Protein AF-A0A6L9K8J9-F1 (afdb_monomer)

Foldseek 3Di:
DDPPPPPDDDDDDDDPPDDPDLDLDADDDDADDPLLLLLLLLLQLVQQVCLVPPCPPPLDCVLVSLLVCLLVVLDDPPDDPDPSNVNSNVVNVVLVVCCVQPHVNPPVRHHDPVSSSNSNSNNSNVPDPDDHSVRSVVSNVVVVVVVVVVVVVVPPDPDPDPDPDDDDDDDD

pLDDT: mean 79.99, std 20.47, range [34.47, 98.56]

Structure (mmCIF, N/CA/C/O backbone):
data_AF-A0A6L9K8J9-F1
#
_entry.id   AF-A0A6L9K8J9-F1
#
loop_
_atom_site.group_PDB
_atom_site.id
_atom_site.type_symbol
_atom_site.label_atom_id
_atom_site.label_alt_id
_atom_site.label_comp_id
_atom_site.label_asym_id
_atom_site.label_entity_id
_atom_site.label_seq_id
_atom_site.pdbx_PDB_ins_code
_atom_site.Cartn_x
_atom_site.Cartn_y
_atom_site.Cartn_z
_atom_site.occupancy
_atom_site.B_iso_or_equiv
_atom_site.auth_seq_id
_atom_site.auth_comp_id
_atom_site.auth_asym_id
_atom_site.auth_atom_id
_atom_site.pdbx_PDB_model_num
ATOM 1 N N . MET A 1 1 ? -18.783 20.734 22.418 1.00 34.47 1 MET A N 1
ATOM 2 C CA . MET A 1 1 ? -17.775 21.040 21.376 1.00 34.47 1 MET A CA 1
ATOM 3 C C . MET A 1 1 ? -18.050 20.172 20.158 1.00 34.47 1 MET A C 1
ATOM 5 O O . MET A 1 1 ? -18.140 18.960 20.305 1.00 34.47 1 MET A O 1
ATOM 9 N N . LYS A 1 2 ? -18.296 20.777 18.991 1.00 38.75 2 LYS A N 1
ATOM 10 C CA . LYS A 1 2 ? -18.632 20.049 17.758 1.00 38.75 2 LYS A CA 1
ATOM 11 C C . LYS A 1 2 ? -17.390 19.284 17.283 1.00 38.75 2 LYS A C 1
ATOM 13 O O . LYS A 1 2 ? -16.397 19.908 16.927 1.00 38.75 2 LYS A O 1
ATOM 18 N N . LYS A 1 3 ? -17.438 17.948 17.324 1.00 46.25 3 LYS A N 1
ATOM 19 C CA . LYS A 1 3 ? -16.413 17.056 16.764 1.00 46.25 3 LYS A CA 1
ATOM 20 C C . LYS A 1 3 ? -16.427 17.238 15.246 1.00 46.25 3 LYS A C 1
ATOM 22 O O . LYS A 1 3 ? -17.281 16.670 14.573 1.00 46.25 3 LYS A O 1
ATOM 27 N N . GLN A 1 4 ? -15.555 18.085 14.712 1.00 44.50 4 GLN A N 1
ATOM 28 C CA . GLN A 1 4 ? -15.381 18.168 13.268 1.00 44.50 4 GLN A CA 1
ATOM 29 C C . GLN A 1 4 ? -14.584 16.939 12.830 1.00 44.50 4 GLN A C 1
ATOM 31 O O . GLN A 1 4 ? -13.376 16.861 13.033 1.00 44.50 4 GLN A O 1
ATOM 36 N N . SER A 1 5 ? -15.296 15.937 12.308 1.00 44.56 5 SER A N 1
ATOM 37 C CA . SER A 1 5 ? -14.700 14.842 11.548 1.00 44.56 5 SER A CA 1
ATOM 38 C C . SER A 1 5 ? -13.924 15.439 10.380 1.00 44.56 5 SER A C 1
ATOM 40 O O . SER A 1 5 ? -14.513 15.993 9.455 1.00 44.56 5 SER A O 1
ATOM 42 N N . ILE A 1 6 ? -12.601 15.320 10.424 1.00 48.75 6 ILE A N 1
ATOM 43 C CA . ILE A 1 6 ? -11.696 15.616 9.311 1.00 48.75 6 ILE A CA 1
ATOM 44 C C . ILE A 1 6 ? -11.796 14.444 8.316 1.00 48.75 6 ILE A C 1
ATOM 46 O O . ILE A 1 6 ? -10.886 13.635 8.192 1.00 48.75 6 ILE A O 1
ATOM 50 N N . LEU A 1 7 ? -12.962 14.280 7.689 1.00 54.25 7 LEU A N 1
ATOM 51 C CA . LEU A 1 7 ? -13.239 13.262 6.666 1.00 54.25 7 LEU A CA 1
ATOM 52 C C . LEU A 1 7 ? -14.092 13.870 5.547 1.00 54.25 7 LEU A C 1
ATOM 54 O O . LEU A 1 7 ? -15.151 13.356 5.205 1.00 54.25 7 LEU A O 1
ATOM 58 N N . SER A 1 8 ? -13.637 14.987 4.987 1.00 45.03 8 SER A N 1
ATOM 59 C CA . SER A 1 8 ? -14.237 15.546 3.777 1.00 45.03 8 SER A CA 1
ATOM 60 C C . SER A 1 8 ? -13.139 15.820 2.763 1.00 45.03 8 SER A C 1
ATOM 62 O O . SER A 1 8 ? -12.624 16.933 2.687 1.00 45.03 8 SER A O 1
ATOM 64 N N . LEU A 1 9 ? -12.777 14.793 1.992 1.00 52.59 9 LEU A N 1
ATOM 65 C CA . LEU A 1 9 ? -12.159 14.993 0.688 1.00 52.59 9 LEU A CA 1
ATOM 66 C C . LEU A 1 9 ? -13.288 14.916 -0.346 1.00 52.59 9 LEU A C 1
ATOM 68 O O . LEU A 1 9 ? -14.015 13.929 -0.423 1.00 52.59 9 LEU A O 1
ATOM 72 N N . VAL A 1 10 ? -13.495 16.029 -1.041 1.00 48.28 10 VAL A N 1
ATOM 73 C CA . VAL A 1 10 ? -14.584 16.257 -1.993 1.00 48.28 10 VAL A CA 1
ATOM 74 C C . VAL A 1 10 ? 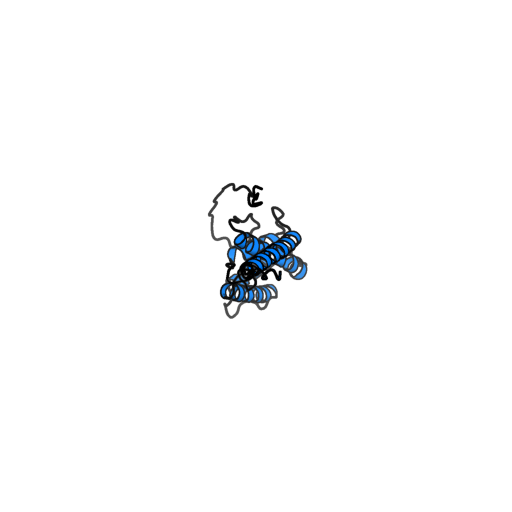-14.525 15.241 -3.135 1.00 48.28 10 VAL A C 1
ATOM 76 O O . VAL A 1 10 ? -13.491 15.067 -3.774 1.00 48.28 10 VAL A O 1
ATOM 79 N N . ALA A 1 11 ? -15.667 14.606 -3.396 1.00 61.16 11 ALA A N 1
ATOM 80 C CA . ALA A 1 11 ? -15.917 13.776 -4.562 1.00 61.16 11 ALA A CA 1
ATOM 81 C C . ALA A 1 11 ? -16.103 14.637 -5.820 1.00 61.16 11 ALA A C 1
ATOM 83 O O . ALA A 1 11 ? -16.813 15.641 -5.772 1.00 61.16 11 ALA A O 1
ATOM 84 N N . LEU A 1 12 ? -15.574 14.187 -6.962 1.00 39.25 12 LEU A N 1
ATOM 85 C CA . LEU A 1 12 ? -16.147 14.504 -8.271 1.00 39.25 12 LEU A CA 1
ATOM 86 C C . LEU A 1 12 ? -15.901 13.366 -9.266 1.00 39.25 12 LEU A C 1
ATOM 88 O O . LEU A 1 12 ? -14.814 12.813 -9.395 1.00 39.25 12 LEU A O 1
ATOM 92 N N . VAL A 1 13 ? -17.007 12.997 -9.900 1.00 49.38 13 VAL A N 1
ATOM 93 C CA . VAL A 1 13 ? -17.262 11.814 -10.716 1.00 49.38 13 VAL A CA 1
ATOM 94 C C . VAL A 1 13 ? -16.679 11.961 -12.122 1.00 49.38 13 VAL A C 1
ATOM 96 O O . VAL A 1 13 ? -16.920 12.970 -12.775 1.00 49.38 13 VAL A O 1
ATOM 99 N N . ALA A 1 14 ? -16.064 10.893 -12.637 1.00 35.81 14 ALA A N 1
ATOM 100 C CA . ALA A 1 14 ? -16.196 10.480 -14.036 1.00 35.81 14 ALA A CA 1
ATOM 101 C C . ALA A 1 14 ? -15.933 8.970 -14.150 1.00 35.81 14 ALA A C 1
ATOM 103 O O . ALA A 1 14 ? -14.800 8.499 -14.076 1.00 35.81 14 ALA A O 1
ATOM 104 N N . ILE A 1 15 ? -17.010 8.198 -14.301 1.00 51.59 15 ILE A N 1
ATOM 105 C CA . ILE A 1 15 ? -16.955 6.773 -14.623 1.00 51.59 15 ILE A CA 1
ATOM 106 C C . ILE A 1 15 ? -16.584 6.659 -16.104 1.00 51.59 15 ILE A C 1
ATOM 108 O O . ILE A 1 15 ? -17.428 6.862 -16.972 1.00 51.59 15 ILE A O 1
ATOM 112 N N . LEU A 1 16 ? -15.337 6.293 -16.391 1.00 40.53 16 LEU A N 1
ATOM 113 C CA . LEU A 1 16 ? -14.966 5.661 -17.656 1.00 40.53 16 LEU A CA 1
ATOM 114 C C . LEU A 1 16 ? -14.629 4.200 -17.363 1.00 40.53 16 LEU A C 1
ATOM 116 O O . LEU A 1 16 ? -13.485 3.813 -17.146 1.00 40.53 16 LEU A O 1
ATOM 120 N N . MET A 1 17 ? -15.680 3.383 -17.323 1.00 49.31 17 MET A N 1
ATOM 121 C CA . MET A 1 17 ? -15.571 1.932 -17.436 1.00 49.31 17 MET A CA 1
ATOM 122 C C . MET A 1 17 ? -15.177 1.617 -18.879 1.00 49.31 17 MET A C 1
ATOM 124 O O . MET A 1 17 ? -16.048 1.440 -19.724 1.00 49.31 17 MET A O 1
ATOM 128 N N . LEU A 1 18 ? -13.877 1.581 -19.178 1.00 37.47 18 LEU A N 1
ATOM 129 C CA . LEU A 1 18 ? -13.383 1.130 -20.476 1.00 37.47 18 LEU A CA 1
ATOM 130 C C . LEU A 1 18 ? -12.199 0.169 -20.323 1.00 37.47 18 LEU A C 1
ATOM 132 O O . LEU A 1 18 ? -11.045 0.562 -20.223 1.00 37.47 18 LEU A O 1
ATOM 136 N N . THR A 1 19 ? -12.549 -1.110 -20.467 1.00 39.06 19 THR A N 1
ATOM 137 C CA . THR A 1 19 ? -11.803 -2.148 -21.199 1.00 39.06 19 THR A CA 1
ATOM 138 C C . THR A 1 19 ? -10.563 -2.771 -20.551 1.00 39.06 19 THR A C 1
ATOM 140 O O . THR A 1 19 ? -9.744 -2.131 -19.905 1.00 39.06 19 THR A O 1
ATOM 143 N N . SER A 1 20 ? -10.457 -4.086 -20.752 1.00 38.03 20 SER A N 1
ATOM 144 C CA . SER A 1 20 ? -9.481 -5.036 -20.219 1.00 38.03 20 SER A CA 1
ATOM 145 C C . SER A 1 20 ? -8.050 -4.845 -20.742 1.00 38.03 20 SER A C 1
ATOM 147 O O . SER A 1 20 ? -7.444 -5.772 -21.282 1.00 38.03 20 SER A O 1
ATOM 149 N N . CYS A 1 21 ? -7.481 -3.661 -20.574 1.00 46.28 21 CYS A N 1
ATOM 150 C CA . CYS A 1 21 ? -6.041 -3.484 -20.655 1.00 46.28 21 CYS A CA 1
ATOM 151 C C . CYS A 1 21 ? -5.517 -3.539 -19.220 1.00 46.28 21 CYS A C 1
ATOM 153 O O . CYS A 1 21 ? -5.862 -2.675 -18.423 1.00 46.28 21 CYS A O 1
ATOM 155 N N . ASN A 1 22 ? -4.718 -4.555 -18.873 1.00 59.09 22 ASN A N 1
ATOM 156 C CA . ASN A 1 22 ? -4.066 -4.713 -17.560 1.00 59.09 22 ASN A CA 1
ATOM 157 C C . ASN A 1 22 ? -3.002 -3.621 -17.304 1.00 59.09 22 ASN A C 1
ATOM 159 O O . ASN A 1 22 ? -1.857 -3.922 -16.969 1.00 59.09 22 ASN A O 1
ATOM 163 N N . LYS A 1 23 ? -3.345 -2.350 -17.514 1.00 70.44 23 LYS A N 1
ATOM 164 C CA . LYS A 1 23 ? -2.495 -1.219 -17.186 1.00 70.44 23 LYS A CA 1
ATOM 165 C C . LYS A 1 23 ? -2.739 -0.867 -15.727 1.00 70.44 23 LYS A C 1
ATOM 167 O O . LYS A 1 23 ? -3.817 -0.420 -15.338 1.00 70.44 23 LYS A O 1
ATOM 172 N N . TYR A 1 24 ? -1.738 -1.149 -14.907 1.00 85.69 24 TYR A N 1
ATOM 173 C CA . TYR A 1 24 ? -1.722 -0.779 -13.501 1.00 85.69 24 TYR A CA 1
ATOM 174 C C . TYR A 1 24 ? -1.363 0.704 -13.397 1.00 85.69 24 TYR A C 1
ATOM 176 O O . TYR A 1 24 ? -0.209 1.064 -13.174 1.00 85.69 24 TYR A O 1
ATOM 184 N N . GLU A 1 25 ? -2.363 1.552 -13.629 1.00 85.62 25 GLU A N 1
ATOM 185 C CA . GLU A 1 25 ? -2.209 3.005 -13.693 1.00 85.62 25 GLU A CA 1
ATOM 186 C C . GLU A 1 25 ? -2.397 3.671 -12.328 1.00 85.62 25 GLU A C 1
ATOM 188 O O . GLU A 1 25 ? -3.214 3.251 -11.496 1.00 85.62 25 GLU A O 1
ATOM 193 N N . ALA A 1 26 ? -1.645 4.753 -12.127 1.00 88.88 26 ALA A N 1
ATOM 194 C CA . ALA A 1 26 ? -1.837 5.651 -11.004 1.00 88.88 26 ALA A CA 1
ATOM 195 C C . ALA A 1 26 ? -3.174 6.392 -11.124 1.00 88.88 26 ALA A C 1
ATOM 197 O O . ALA A 1 26 ? -3.461 6.985 -12.163 1.00 88.88 26 ALA A O 1
ATOM 198 N N . LYS A 1 27 ? -3.980 6.387 -10.061 1.00 90.12 27 LYS A N 1
ATOM 199 C CA . LYS A 1 27 ? -5.255 7.119 -10.015 1.00 90.12 27 LYS A CA 1
ATOM 200 C C . LYS A 1 27 ? -5.733 7.364 -8.593 1.00 90.12 27 LYS A C 1
ATOM 202 O O . LYS A 1 27 ? -5.377 6.630 -7.675 1.00 90.12 27 LYS A O 1
ATOM 207 N N . THR A 1 28 ? -6.609 8.345 -8.418 1.00 87.56 28 THR A N 1
ATOM 208 C CA . THR A 1 28 ? -7.297 8.566 -7.143 1.00 87.56 28 THR A CA 1
ATOM 209 C C . THR A 1 28 ? -8.139 7.348 -6.740 1.00 87.56 28 THR A C 1
ATOM 211 O O . THR A 1 28 ? -8.655 6.606 -7.580 1.00 87.56 28 THR A O 1
ATOM 214 N N . ALA A 1 29 ? -8.256 7.127 -5.430 1.00 88.19 29 ALA A N 1
ATOM 215 C CA . ALA A 1 29 ? -9.108 6.097 -4.845 1.00 88.19 29 ALA A CA 1
ATOM 216 C C . ALA A 1 29 ? -10.302 6.751 -4.134 1.00 88.19 29 ALA A C 1
ATOM 218 O O . ALA A 1 29 ? -10.138 7.763 -3.454 1.00 88.19 29 ALA A O 1
ATOM 219 N N . ASP A 1 30 ? -11.490 6.165 -4.283 1.00 87.56 30 ASP A N 1
ATOM 220 C CA . ASP A 1 30 ? -12.686 6.554 -3.527 1.00 87.56 30 ASP A CA 1
ATOM 221 C C . ASP A 1 30 ? -12.638 5.880 -2.145 1.00 87.56 30 ASP A C 1
ATOM 223 O O . ASP A 1 30 ? -12.771 4.659 -2.046 1.00 87.56 30 ASP A O 1
ATOM 227 N N . LEU A 1 31 ? -12.378 6.665 -1.095 1.00 94.19 31 LEU A N 1
ATOM 228 C CA . LEU A 1 31 ? -12.186 6.194 0.281 1.00 94.19 31 LEU A CA 1
ATOM 229 C C . LEU A 1 31 ? -13.343 6.692 1.152 1.00 94.19 31 LEU A C 1
ATOM 231 O O . LEU A 1 31 ? -13.466 7.891 1.399 1.00 94.19 31 LEU A O 1
ATOM 235 N N . LYS A 1 32 ? -14.193 5.780 1.633 1.00 94.62 32 LYS A N 1
ATOM 236 C CA . LYS A 1 32 ? -15.443 6.123 2.338 1.00 94.62 32 LYS A CA 1
ATOM 237 C C . LYS A 1 32 ? -15.325 5.968 3.842 1.00 94.62 32 LYS A C 1
ATOM 239 O O . LYS A 1 32 ? -16.029 6.638 4.595 1.00 94.62 32 LYS A O 1
ATOM 244 N N . THR A 1 33 ? -14.455 5.068 4.286 1.00 95.94 33 THR A N 1
ATOM 245 C CA . THR A 1 33 ? -14.277 4.741 5.700 1.00 95.94 33 THR A C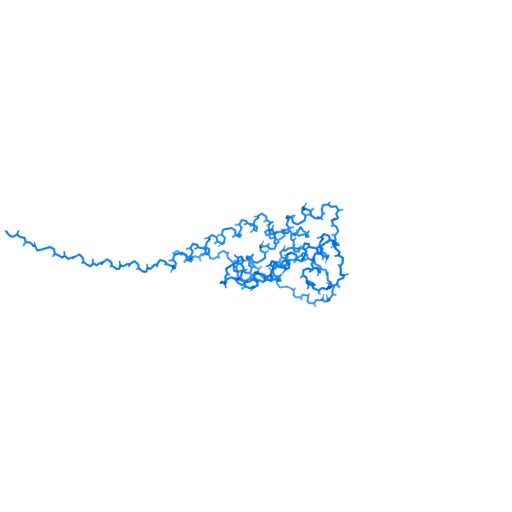A 1
ATOM 246 C C . THR A 1 33 ? -12.825 4.895 6.141 1.00 95.94 33 THR A C 1
ATOM 248 O O . THR A 1 33 ? -11.899 4.903 5.333 1.00 95.94 33 THR A O 1
ATOM 251 N N . GLN A 1 34 ? -12.597 4.965 7.456 1.00 96.00 34 GLN A N 1
ATOM 252 C CA . GLN A 1 34 ? -11.238 4.893 8.002 1.00 96.00 34 GLN A CA 1
ATOM 253 C C . GLN A 1 34 ? -10.547 3.567 7.640 1.00 96.00 34 GLN A C 1
ATOM 255 O O . GLN A 1 34 ? -9.341 3.551 7.412 1.00 96.00 34 GLN A O 1
ATOM 260 N N . THR A 1 35 ? -11.302 2.466 7.558 1.00 97.75 35 THR A N 1
ATOM 261 C CA . THR A 1 35 ? -10.763 1.164 7.140 1.00 97.75 35 THR A CA 1
ATOM 262 C C . THR A 1 35 ? -10.318 1.200 5.676 1.00 97.75 35 THR A C 1
ATOM 264 O O . THR A 1 35 ? -9.249 0.681 5.359 1.00 97.75 35 THR A O 1
ATOM 267 N N . ASP A 1 36 ? -11.058 1.883 4.798 1.00 98.06 36 ASP A N 1
ATOM 268 C CA . ASP A 1 36 ? -10.670 2.077 3.393 1.00 98.06 36 ASP A CA 1
ATOM 269 C C . ASP A 1 36 ? -9.345 2.844 3.310 1.00 98.06 36 ASP A C 1
ATOM 271 O O . ASP A 1 36 ? -8.401 2.415 2.643 1.00 98.06 36 ASP A O 1
ATOM 275 N N . SER A 1 37 ? -9.247 3.949 4.057 1.00 97.88 37 SER A N 1
ATOM 276 C CA . SER A 1 37 ? -8.036 4.766 4.132 1.00 97.88 37 SER A CA 1
ATOM 277 C C . SER A 1 37 ? -6.838 3.991 4.674 1.00 97.88 37 SER A C 1
ATOM 279 O O . SER A 1 37 ? -5.740 4.139 4.144 1.00 97.88 37 SER A O 1
ATOM 281 N N . LEU A 1 38 ? -7.025 3.138 5.687 1.00 98.50 38 LEU A N 1
ATOM 282 C CA . LEU A 1 38 ? -5.963 2.279 6.218 1.00 98.50 38 LEU A CA 1
ATOM 283 C C . LEU A 1 38 ? -5.487 1.242 5.189 1.00 98.50 38 LEU A C 1
ATOM 285 O O . LEU A 1 38 ? -4.281 1.049 5.045 1.00 98.50 38 LEU A O 1
ATOM 289 N N . ASN A 1 39 ? -6.400 0.606 4.449 1.00 98.56 39 ASN A N 1
ATOM 290 C CA . ASN A 1 39 ? -6.042 -0.334 3.381 1.00 98.56 39 ASN A CA 1
ATOM 291 C C . ASN A 1 39 ? -5.245 0.361 2.265 1.00 98.56 39 ASN A C 1
ATOM 293 O O . ASN A 1 39 ? -4.187 -0.117 1.856 1.00 98.56 39 ASN A O 1
ATOM 297 N N . TYR A 1 40 ? -5.719 1.515 1.796 1.00 98.06 40 TYR A N 1
ATOM 298 C CA . TYR A 1 40 ? -5.031 2.280 0.759 1.00 98.06 40 TYR A CA 1
ATOM 299 C C . TYR A 1 40 ? -3.662 2.804 1.230 1.00 98.06 40 TYR A C 1
ATOM 301 O O . TYR A 1 40 ? -2.663 2.653 0.522 1.00 98.06 40 TYR A O 1
ATOM 309 N N . ALA A 1 41 ? -3.584 3.342 2.452 1.00 98.06 41 ALA A N 1
ATOM 310 C CA . ALA A 1 41 ? -2.333 3.794 3.059 1.00 98.06 41 ALA A CA 1
ATOM 311 C C . ALA A 1 41 ? -1.322 2.648 3.209 1.00 98.06 41 ALA A C 1
ATOM 313 O O . ALA A 1 41 ? -0.137 2.847 2.952 1.00 98.06 41 ALA A O 1
ATOM 314 N N . LEU A 1 42 ? -1.775 1.438 3.560 1.00 98.00 42 LEU A N 1
ATOM 315 C CA . LEU A 1 42 ? -0.908 0.261 3.641 1.00 98.00 42 LEU A CA 1
ATOM 316 C C . LEU A 1 42 ? -0.248 -0.045 2.289 1.00 98.00 42 LEU A C 1
ATOM 318 O O . LEU A 1 42 ? 0.927 -0.408 2.241 1.00 98.00 42 LEU A O 1
ATOM 322 N N . GLY A 1 43 ? -0.983 0.116 1.187 1.00 97.19 43 GLY A N 1
ATOM 323 C CA . GLY A 1 43 ? -0.430 -0.012 -0.160 1.00 97.19 43 GLY A CA 1
ATOM 324 C C . GLY A 1 43 ? 0.652 1.029 -0.446 1.00 97.19 43 GLY A C 1
ATOM 325 O O . GLY A 1 43 ? 1.751 0.673 -0.870 1.00 97.19 43 GLY A O 1
ATOM 326 N N . LEU A 1 44 ? 0.357 2.303 -0.164 1.00 97.12 44 LEU A N 1
ATOM 327 C CA . LEU A 1 44 ? 1.289 3.415 -0.378 1.00 97.12 44 LEU A CA 1
ATOM 328 C C . LEU A 1 44 ? 2.587 3.256 0.424 1.00 97.12 44 LEU A C 1
ATOM 330 O O . LEU A 1 44 ? 3.674 3.361 -0.142 1.00 97.12 44 LEU A O 1
ATOM 334 N N . ALA A 1 45 ? 2.471 2.975 1.726 1.00 96.38 45 ALA A N 1
ATOM 335 C CA . ALA A 1 45 ? 3.606 2.854 2.638 1.00 96.38 45 ALA A CA 1
ATOM 336 C C . ALA A 1 45 ? 4.575 1.737 2.214 1.00 96.38 45 ALA A C 1
ATOM 338 O O . ALA A 1 45 ? 5.790 1.917 2.253 1.00 96.38 45 ALA A O 1
ATOM 339 N N . ASN A 1 46 ? 4.047 0.599 1.749 1.00 94.94 46 ASN A N 1
ATOM 340 C CA . ASN A 1 46 ? 4.874 -0.513 1.277 1.00 94.94 46 ASN A CA 1
ATOM 341 C C . ASN A 1 46 ? 5.462 -0.273 -0.123 1.00 94.94 46 ASN A C 1
ATOM 343 O O . ASN A 1 46 ? 6.547 -0.768 -0.433 1.00 94.94 46 ASN A O 1
ATOM 347 N N . GLY A 1 47 ? 4.754 0.462 -0.984 1.00 94.69 47 GLY A N 1
ATOM 348 C CA . GLY A 1 47 ? 5.146 0.625 -2.381 1.00 94.69 47 GLY A CA 1
ATOM 349 C C . GLY A 1 47 ? 6.431 1.420 -2.589 1.00 94.69 47 GLY A C 1
ATOM 350 O O . GLY A 1 47 ? 7.189 1.092 -3.498 1.00 94.69 47 GLY A O 1
ATOM 351 N N . ASP A 1 48 ? 6.723 2.403 -1.737 1.00 89.31 48 ASP A N 1
ATOM 352 C CA . ASP A 1 48 ? 7.966 3.179 -1.846 1.00 89.31 48 ASP A CA 1
ATOM 353 C C . ASP A 1 48 ? 9.207 2.317 -1.573 1.00 89.31 48 ASP A C 1
ATOM 355 O O . ASP A 1 48 ? 10.146 2.309 -2.367 1.00 89.31 48 ASP A O 1
ATOM 359 N N . GLY A 1 49 ? 9.172 1.483 -0.527 1.00 90.31 49 GLY A N 1
ATOM 360 C CA . GLY A 1 49 ? 10.243 0.522 -0.248 1.00 90.31 49 GLY A CA 1
ATOM 361 C C . GLY A 1 49 ? 10.446 -0.478 -1.391 1.00 90.31 49 GLY A C 1
ATOM 362 O O . GLY A 1 49 ? 11.581 -0.760 -1.777 1.00 90.31 49 GLY A O 1
ATOM 363 N N . ILE A 1 50 ? 9.351 -0.961 -1.991 1.00 94.38 50 ILE A N 1
ATOM 364 C CA . ILE A 1 50 ? 9.414 -1.870 -3.144 1.00 94.38 50 ILE A CA 1
ATOM 365 C C . ILE A 1 50 ? 10.041 -1.175 -4.354 1.00 94.38 50 ILE A C 1
ATOM 367 O O . ILE A 1 50 ? 10.947 -1.730 -4.974 1.00 94.38 50 ILE A O 1
ATOM 371 N N . LYS A 1 51 ? 9.598 0.043 -4.678 1.00 92.06 51 LYS A N 1
ATOM 372 C CA . LYS A 1 51 ? 10.143 0.828 -5.791 1.00 92.06 51 LYS A CA 1
ATOM 373 C C . LYS A 1 51 ? 11.638 1.064 -5.611 1.00 92.06 51 LYS A C 1
ATOM 375 O O . LYS A 1 51 ? 12.429 0.776 -6.508 1.00 92.06 51 LYS A O 1
ATOM 380 N N . ASN A 1 52 ? 12.014 1.538 -4.427 1.00 91.19 52 ASN A N 1
ATOM 381 C CA . ASN A 1 52 ? 13.384 1.903 -4.111 1.00 91.19 52 ASN A CA 1
ATOM 382 C C . ASN A 1 52 ? 14.316 0.695 -4.058 1.00 91.19 52 ASN A C 1
ATOM 384 O O . ASN A 1 52 ? 15.503 0.884 -4.272 1.00 91.19 52 ASN A O 1
ATOM 388 N N . TYR A 1 53 ? 13.831 -0.524 -3.807 1.00 92.25 53 TYR A N 1
ATOM 389 C CA . TYR A 1 53 ? 14.678 -1.720 -3.788 1.00 92.25 53 TYR A CA 1
ATOM 390 C C . TYR A 1 53 ? 14.692 -2.464 -5.131 1.00 92.25 53 TYR A C 1
ATOM 392 O O . TYR A 1 53 ? 15.758 -2.721 -5.687 1.00 92.25 53 TYR A O 1
ATOM 400 N N . TYR A 1 54 ? 13.518 -2.773 -5.687 1.00 91.31 54 TYR A N 1
ATOM 401 C CA . TYR A 1 54 ? 13.386 -3.707 -6.809 1.00 91.31 54 TYR A CA 1
ATOM 402 C C . TYR A 1 54 ? 13.376 -3.038 -8.191 1.00 91.31 54 TYR A C 1
ATOM 404 O O . TYR A 1 54 ? 13.613 -3.702 -9.197 1.00 91.31 54 TYR A O 1
ATOM 412 N N . MET A 1 55 ? 13.113 -1.729 -8.271 1.00 91.25 55 MET A N 1
ATOM 413 C CA . MET A 1 55 ? 12.918 -1.020 -9.550 1.00 91.25 55 MET A CA 1
ATOM 414 C C . MET A 1 55 ? 14.028 -0.015 -9.873 1.00 91.25 55 MET A C 1
ATOM 416 O O . MET A 1 55 ? 13.918 0.738 -10.836 1.00 91.25 55 MET A O 1
ATOM 420 N N . GLN A 1 56 ? 15.135 -0.015 -9.122 1.00 89.81 56 GLN A N 1
ATOM 421 C CA . GLN A 1 56 ? 16.242 0.930 -9.343 1.00 89.81 56 GLN A CA 1
ATOM 422 C C . GLN A 1 56 ? 16.829 0.859 -10.764 1.00 89.81 56 GLN A C 1
ATOM 424 O O . GLN A 1 56 ? 17.310 1.859 -11.290 1.00 89.81 56 GLN A O 1
ATOM 429 N N . LYS A 1 57 ? 16.826 -0.338 -11.366 1.00 88.56 57 LYS A N 1
ATOM 430 C CA . LYS A 1 57 ? 17.463 -0.625 -12.663 1.00 88.56 57 LYS A CA 1
ATOM 431 C C . LYS A 1 57 ? 16.495 -0.597 -13.847 1.00 88.56 57 LYS A C 1
ATOM 433 O O . LYS A 1 57 ? 16.950 -0.559 -14.985 1.00 88.56 57 LYS A O 1
ATOM 438 N N . ASP A 1 58 ? 15.191 -0.644 -13.586 1.00 86.81 58 ASP A N 1
ATOM 439 C CA . ASP A 1 58 ? 14.142 -0.631 -14.605 1.00 86.81 58 ASP A CA 1
ATOM 440 C C . ASP A 1 58 ? 12.958 0.192 -14.090 1.00 86.81 58 ASP A C 1
ATOM 442 O O . ASP A 1 58 ? 12.161 -0.270 -13.275 1.00 86.81 58 ASP A O 1
ATOM 446 N N . SER A 1 59 ? 12.866 1.430 -14.575 1.00 85.06 59 SER A N 1
ATOM 447 C CA . SER A 1 59 ? 11.787 2.367 -14.259 1.00 85.06 59 SER A CA 1
ATOM 448 C C . SER A 1 59 ? 10.585 2.252 -15.204 1.00 85.06 59 SER A C 1
ATOM 450 O O . SER A 1 59 ? 9.681 3.085 -15.139 1.00 85.06 59 SER A O 1
ATOM 452 N N . SER A 1 60 ? 10.566 1.257 -16.099 1.00 88.56 60 SER A N 1
ATOM 453 C CA . SER A 1 60 ? 9.414 0.990 -16.960 1.00 88.56 60 SER A CA 1
ATOM 454 C C . SER A 1 60 ? 8.257 0.356 -16.181 1.00 88.56 60 SER A C 1
ATOM 456 O O . SER A 1 60 ? 8.387 -0.049 -15.029 1.00 88.56 60 SER A O 1
ATOM 458 N N . GLU A 1 61 ? 7.100 0.205 -16.825 1.00 86.44 61 GLU A N 1
ATOM 459 C CA . GLU A 1 61 ? 5.937 -0.458 -16.220 1.00 86.44 61 GLU A CA 1
ATOM 460 C C . GLU A 1 61 ? 6.111 -1.983 -16.072 1.00 86.44 61 GLU A C 1
ATOM 462 O O . GLU A 1 61 ? 5.312 -2.633 -15.393 1.00 86.44 61 GLU A O 1
ATOM 467 N N . LYS A 1 62 ? 7.140 -2.587 -16.690 1.00 88.56 62 LYS A N 1
ATOM 468 C CA . LYS A 1 62 ? 7.312 -4.051 -16.717 1.00 88.56 62 LYS A CA 1
ATOM 469 C C . LYS A 1 62 ? 7.394 -4.674 -15.319 1.00 88.56 62 LYS A C 1
ATOM 471 O O . LYS A 1 62 ? 6.654 -5.634 -15.086 1.00 88.56 62 LYS A O 1
ATOM 476 N N . PRO A 1 63 ? 8.205 -4.162 -14.371 1.00 88.50 63 PRO A N 1
ATOM 477 C CA . PRO A 1 63 ? 8.292 -4.769 -13.047 1.00 88.50 63 PRO A CA 1
ATOM 478 C C . PRO A 1 63 ? 6.992 -4.578 -12.248 1.00 88.50 63 PRO A C 1
ATOM 480 O O . PRO A 1 63 ? 6.622 -5.453 -11.466 1.00 88.50 63 PRO A O 1
ATOM 483 N N . ILE A 1 64 ? 6.241 -3.491 -12.491 1.00 91.06 64 ILE A N 1
ATOM 484 C CA . ILE A 1 64 ? 4.930 -3.245 -11.861 1.00 91.06 64 ILE A CA 1
ATOM 485 C C . ILE A 1 64 ? 3.928 -4.297 -12.346 1.00 91.06 64 ILE A C 1
ATOM 487 O O . ILE A 1 64 ? 3.273 -4.959 -11.540 1.00 91.06 64 ILE A O 1
ATOM 491 N N . ILE A 1 65 ? 3.851 -4.499 -13.663 1.00 88.38 65 ILE A N 1
ATOM 492 C CA . ILE A 1 65 ? 2.979 -5.497 -14.288 1.00 88.38 65 ILE A CA 1
ATOM 493 C C . ILE A 1 65 ? 3.338 -6.909 -13.809 1.00 88.38 65 ILE A C 1
ATOM 495 O O . ILE A 1 65 ? 2.436 -7.701 -13.528 1.00 88.38 65 ILE A O 1
ATOM 499 N N . ALA A 1 66 ? 4.627 -7.239 -13.699 1.00 87.38 66 ALA A N 1
ATOM 500 C CA . ALA A 1 66 ? 5.080 -8.536 -13.196 1.00 87.38 66 ALA A CA 1
ATOM 501 C C . ALA A 1 66 ? 4.620 -8.771 -11.748 1.00 87.38 66 ALA A C 1
ATOM 503 O O . ALA A 1 66 ? 3.995 -9.795 -11.461 1.00 87.38 66 ALA A O 1
ATOM 504 N N . LEU A 1 67 ? 4.834 -7.787 -10.866 1.00 89.88 67 LEU A N 1
ATOM 505 C CA . LEU A 1 67 ? 4.428 -7.850 -9.462 1.00 89.88 67 LEU A CA 1
ATOM 506 C C . LEU A 1 67 ? 2.919 -8.037 -9.300 1.00 89.88 67 LEU A C 1
ATOM 508 O O . LEU A 1 67 ? 2.468 -8.927 -8.579 1.00 89.88 67 LEU A O 1
ATOM 512 N N . MET A 1 68 ? 2.129 -7.200 -9.976 1.00 89.88 68 MET A N 1
ATOM 513 C CA . MET A 1 68 ? 0.675 -7.230 -9.845 1.00 89.88 68 MET A CA 1
ATOM 514 C C . MET A 1 68 ? 0.075 -8.508 -10.439 1.00 89.88 68 MET A C 1
ATOM 516 O O . MET A 1 68 ? -0.807 -9.120 -9.837 1.00 89.88 68 MET A O 1
ATOM 520 N N . ASN A 1 69 ? 0.614 -8.990 -11.562 1.00 84.69 69 ASN A N 1
ATOM 521 C CA . ASN A 1 69 ? 0.220 -10.287 -12.101 1.00 84.69 69 ASN A CA 1
ATOM 522 C C . ASN A 1 69 ? 0.549 -11.430 -11.137 1.00 84.69 69 ASN A C 1
ATOM 524 O O . ASN A 1 69 ? -0.245 -12.359 -11.022 1.00 84.69 69 ASN A O 1
ATOM 528 N N . ALA A 1 70 ? 1.705 -11.406 -10.470 1.00 84.50 70 ALA A N 1
ATOM 529 C CA . ALA A 1 70 ? 2.077 -12.431 -9.498 1.00 84.50 70 ALA A CA 1
ATOM 530 C C . ALA A 1 70 ? 1.150 -12.413 -8.270 1.00 84.50 70 ALA A C 1
ATOM 532 O O . ALA A 1 70 ? 0.691 -13.472 -7.832 1.00 84.50 70 ALA A O 1
ATOM 533 N N . LEU A 1 71 ? 0.789 -11.214 -7.799 1.00 84.62 71 LEU A N 1
ATOM 534 C CA . LEU A 1 71 ? -0.213 -11.002 -6.751 1.00 84.62 71 LEU A CA 1
ATOM 535 C C . LEU A 1 71 ? -1.578 -11.601 -7.102 1.00 84.62 71 LEU A C 1
ATOM 537 O O . LEU A 1 71 ? -2.206 -12.238 -6.258 1.00 84.62 71 LEU A O 1
ATOM 541 N N . ASP A 1 72 ? -2.034 -11.400 -8.339 1.00 78.44 72 ASP A N 1
ATOM 542 C CA . ASP A 1 72 ? -3.314 -11.925 -8.825 1.00 78.44 72 ASP A CA 1
ATOM 543 C C . ASP A 1 72 ? -3.262 -13.430 -9.099 1.00 78.44 72 ASP A C 1
ATOM 545 O O . ASP A 1 72 ? -4.260 -14.135 -8.943 1.00 78.44 72 ASP A O 1
ATOM 549 N N . LYS A 1 73 ? -2.102 -13.937 -9.529 1.00 69.81 73 LYS A N 1
ATOM 550 C CA . LYS A 1 73 ? -1.991 -15.309 -10.023 1.00 69.81 73 LYS A CA 1
ATOM 551 C C . LYS A 1 73 ? -1.796 -16.331 -8.927 1.00 69.81 73 LYS A C 1
ATOM 553 O O . LYS A 1 73 ? -2.297 -17.422 -9.147 1.00 69.81 73 LYS A O 1
ATOM 558 N N . ALA A 1 74 ? -1.094 -16.013 -7.835 1.00 55.72 74 ALA A N 1
ATOM 559 C CA . ALA A 1 74 ? -0.769 -16.809 -6.635 1.00 55.72 74 ALA A CA 1
ATOM 560 C C . ALA A 1 74 ? -0.480 -18.339 -6.739 1.00 55.72 74 ALA A C 1
ATOM 562 O O . ALA A 1 74 ? 0.011 -18.890 -5.760 1.00 55.72 74 ALA A O 1
ATOM 563 N N . TYR A 1 75 ? -0.751 -19.035 -7.851 1.00 49.25 75 TYR A N 1
ATOM 564 C CA . TYR A 1 75 ? -0.8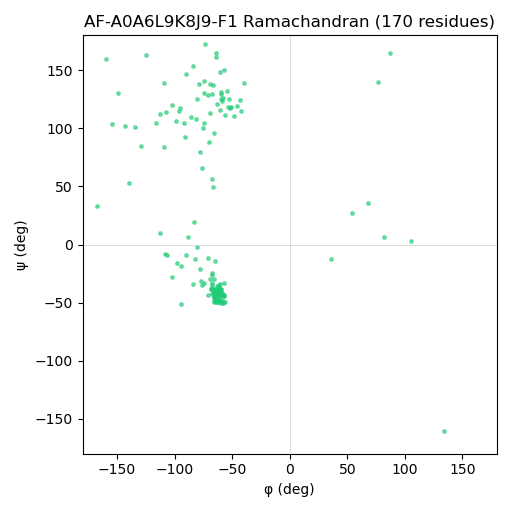41 -20.493 -7.999 1.00 49.25 75 TYR A CA 1
ATOM 565 C C . TYR A 1 75 ? -0.870 -20.975 -9.470 1.00 49.25 75 TYR A C 1
ATOM 567 O O . TYR A 1 75 ? -1.502 -21.986 -9.770 1.00 49.25 75 TYR A O 1
ATOM 575 N N . LYS A 1 76 ? -0.200 -20.312 -10.425 1.00 48.97 76 LYS A N 1
ATOM 576 C CA . LYS A 1 76 ? 0.110 -20.989 -11.703 1.00 48.97 76 LYS A CA 1
ATOM 577 C C . LYS A 1 76 ? 1.481 -21.650 -11.587 1.00 48.97 76 LYS A C 1
ATOM 579 O O . LYS A 1 76 ? 2.506 -20.974 -11.594 1.00 48.97 76 LYS A O 1
ATOM 584 N N . SER A 1 77 ? 1.493 -22.972 -11.430 1.00 48.19 77 SER A N 1
ATOM 585 C CA . SER A 1 77 ? 2.707 -23.787 -11.466 1.00 48.19 77 SER A CA 1
ATOM 586 C C . SER A 1 77 ? 3.405 -23.616 -12.821 1.00 48.19 77 SER A C 1
ATOM 588 O O . SER A 1 77 ? 2.797 -23.829 -13.866 1.00 48.19 77 SER A O 1
ATOM 590 N N . GLY A 1 78 ? 4.675 -23.197 -12.802 1.00 55.06 78 GLY A N 1
ATOM 591 C CA . GLY A 1 78 ? 5.521 -23.086 -13.999 1.00 55.06 78 GLY A CA 1
ATOM 592 C C . GLY A 1 78 ? 5.797 -21.672 -14.531 1.00 55.06 78 GLY A C 1
ATOM 593 O O . GLY A 1 78 ? 6.462 -21.564 -15.554 1.00 55.06 78 GLY A O 1
ATOM 594 N N . ALA A 1 79 ? 5.329 -20.604 -13.874 1.00 53.78 79 ALA A N 1
ATOM 595 C CA . ALA A 1 79 ? 5.695 -19.226 -14.232 1.00 53.78 79 ALA A CA 1
ATOM 596 C C . ALA A 1 79 ? 7.036 -18.791 -13.599 1.00 53.78 79 ALA A C 1
ATOM 598 O O . ALA A 1 79 ? 7.440 -19.340 -12.572 1.00 53.78 79 ALA A O 1
ATOM 599 N N . ASP A 1 80 ? 7.712 -17.837 -14.249 1.00 58.22 80 ASP A N 1
ATOM 600 C CA . ASP A 1 80 ? 9.080 -17.368 -13.986 1.00 58.22 80 ASP A CA 1
ATOM 601 C C . ASP A 1 80 ? 9.468 -17.237 -12.505 1.00 58.22 80 ASP A C 1
ATOM 603 O O . ASP A 1 80 ? 8.722 -16.727 -11.676 1.00 58.22 80 ASP A O 1
ATOM 607 N N . LYS A 1 81 ? 10.699 -17.651 -12.175 1.00 63.56 81 LYS A N 1
ATOM 608 C CA . LYS A 1 81 ? 11.298 -17.512 -10.831 1.00 63.56 81 LYS A CA 1
ATOM 609 C C . LYS A 1 81 ? 11.914 -16.126 -10.601 1.00 63.56 81 LYS A C 1
ATOM 611 O O . LYS A 1 81 ? 12.798 -16.002 -9.743 1.00 63.56 81 LYS A O 1
ATOM 616 N N . ASP A 1 82 ? 11.518 -15.135 -11.395 1.00 78.62 82 ASP A N 1
ATOM 617 C CA . ASP A 1 82 ? 12.054 -13.787 -11.280 1.00 78.62 82 ASP A CA 1
ATOM 618 C C . ASP A 1 82 ? 11.696 -13.162 -9.921 1.00 78.62 82 ASP A C 1
ATOM 620 O O . ASP A 1 82 ? 10.855 -13.652 -9.157 1.00 78.62 82 ASP A O 1
ATOM 624 N N . GLU A 1 83 ? 12.443 -12.127 -9.560 1.00 86.56 83 GLU A N 1
ATOM 625 C CA . GLU A 1 83 ? 12.379 -11.528 -8.232 1.00 86.56 83 GLU A CA 1
ATOM 626 C C . GLU A 1 83 ? 11.011 -10.889 -7.949 1.00 86.56 83 GLU A C 1
ATOM 628 O O . GLU A 1 83 ? 10.455 -11.077 -6.865 1.00 86.56 83 GLU A O 1
ATOM 633 N N . MET A 1 84 ? 10.409 -10.235 -8.949 1.00 88.06 84 MET A N 1
ATOM 634 C CA . MET A 1 84 ? 9.086 -9.615 -8.823 1.00 88.06 84 MET A CA 1
ATOM 635 C C . MET A 1 84 ? 7.981 -10.656 -8.651 1.00 88.06 84 MET A C 1
ATOM 637 O O . MET A 1 84 ? 7.025 -10.422 -7.909 1.00 88.06 84 MET A O 1
ATOM 641 N N . TYR A 1 85 ? 8.113 -11.818 -9.293 1.00 85.50 85 TYR A N 1
ATOM 642 C CA . TYR A 1 85 ? 7.186 -12.924 -9.125 1.00 85.50 85 TYR A CA 1
ATOM 643 C C . TYR A 1 85 ? 7.221 -13.469 -7.696 1.00 85.50 85 TYR A C 1
ATOM 645 O O . TYR A 1 85 ? 6.171 -13.608 -7.067 1.00 85.50 85 TYR A O 1
ATOM 653 N N . LYS A 1 86 ? 8.418 -13.721 -7.145 1.00 87.75 86 LYS A N 1
ATOM 654 C CA . LYS A 1 86 ? 8.573 -14.178 -5.751 1.00 87.75 86 LYS A CA 1
ATOM 655 C C . LYS A 1 86 ? 8.020 -13.160 -4.757 1.00 87.75 86 LYS A C 1
ATOM 657 O O . LYS A 1 86 ? 7.228 -13.538 -3.895 1.00 87.75 86 LYS A O 1
ATOM 662 N N . LEU A 1 87 ? 8.353 -11.882 -4.934 1.00 91.69 87 LEU A N 1
ATOM 663 C CA . LEU A 1 87 ? 7.820 -10.798 -4.111 1.00 91.69 87 LEU A CA 1
ATOM 664 C C . LEU A 1 87 ? 6.285 -10.740 -4.177 1.00 91.69 87 LEU A C 1
ATOM 666 O O . LEU A 1 87 ? 5.614 -10.614 -3.153 1.00 91.69 87 LEU A O 1
ATOM 670 N N . GLY A 1 88 ? 5.708 -10.888 -5.371 1.00 90.38 88 GLY A N 1
ATOM 671 C CA . GLY A 1 88 ? 4.258 -10.931 -5.545 1.00 90.38 88 GLY A CA 1
ATOM 672 C C . GLY A 1 88 ? 3.597 -12.106 -4.823 1.00 90.38 88 GLY A C 1
ATOM 673 O O . GLY A 1 88 ? 2.520 -11.937 -4.249 1.00 90.38 88 GLY A O 1
ATOM 674 N N . LEU A 1 89 ? 4.244 -13.277 -4.775 1.00 87.94 89 LEU A N 1
ATOM 675 C CA . LEU A 1 89 ? 3.763 -14.417 -3.986 1.00 87.94 89 LEU A CA 1
ATOM 676 C C . LEU A 1 89 ? 3.814 -14.145 -2.478 1.00 87.94 89 LEU A C 1
ATOM 678 O O . LEU A 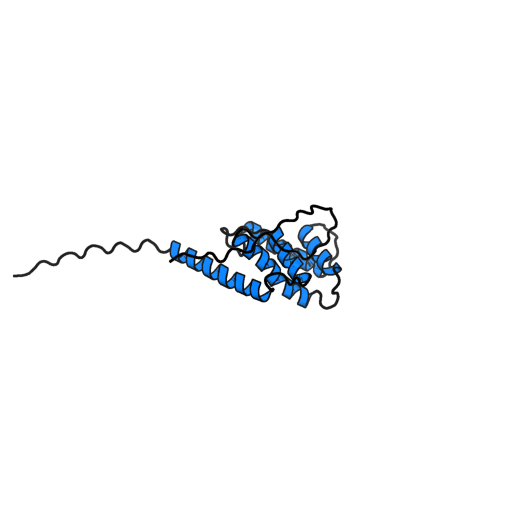1 89 ? 2.866 -14.492 -1.771 1.00 87.94 89 LEU A O 1
ATOM 682 N N . GLU A 1 90 ? 4.883 -13.522 -1.981 1.00 91.12 90 GLU A N 1
ATOM 683 C CA . GLU A 1 90 ? 5.029 -13.171 -0.563 1.00 91.12 90 GLU A CA 1
ATOM 684 C C . GLU A 1 90 ? 3.967 -12.159 -0.122 1.00 91.12 90 GLU A C 1
ATOM 686 O O . GLU A 1 90 ? 3.239 -12.397 0.847 1.00 91.12 90 GLU A O 1
ATOM 691 N N . ILE A 1 91 ? 3.796 -11.075 -0.884 1.00 94.19 91 ILE A N 1
ATOM 692 C CA . ILE A 1 91 ? 2.755 -10.074 -0.624 1.00 94.19 91 ILE A CA 1
ATOM 693 C C . ILE A 1 91 ? 1.363 -10.719 -0.747 1.00 94.19 91 ILE A C 1
ATOM 695 O O . ILE A 1 91 ? 0.503 -10.508 0.108 1.00 94.19 91 ILE A O 1
ATOM 699 N N . GLY A 1 92 ? 1.139 -11.578 -1.747 1.00 92.12 92 GLY A N 1
ATOM 700 C CA . GLY A 1 92 ? -0.120 -12.307 -1.912 1.00 92.12 92 GLY A CA 1
ATOM 701 C C . GLY A 1 92 ? -0.419 -13.263 -0.750 1.00 92.12 92 GLY A C 1
ATOM 702 O O . GLY A 1 92 ? -1.574 -13.414 -0.344 1.00 92.12 92 GLY A O 1
ATOM 703 N N . SER A 1 93 ? 0.609 -13.889 -0.172 1.00 92.69 93 SER A N 1
ATOM 704 C CA . SER A 1 93 ? 0.495 -14.693 1.050 1.00 92.69 93 SER A CA 1
ATOM 705 C C . SER A 1 93 ? 0.110 -13.826 2.252 1.00 92.69 93 SER A C 1
ATOM 707 O O . SER A 1 93 ? -0.830 -14.163 2.974 1.00 92.69 93 SER A O 1
ATOM 709 N N . SER A 1 94 ? 0.749 -12.662 2.414 1.00 94.75 94 SER A N 1
ATOM 710 C CA . SER A 1 94 ? 0.384 -11.675 3.441 1.00 94.75 94 SER A CA 1
ATOM 711 C C . SER A 1 94 ? -1.077 -11.230 3.306 1.00 94.75 94 SER A C 1
ATOM 713 O O . SER A 1 94 ? -1.821 -11.242 4.286 1.00 94.75 94 SER A O 1
ATOM 715 N N . PHE A 1 95 ? -1.553 -10.962 2.086 1.00 95.12 95 PHE A N 1
ATOM 716 C CA . PHE A 1 95 ? -2.951 -10.595 1.831 1.00 95.12 95 PHE A CA 1
ATOM 717 C C . PHE A 1 95 ? -3.924 -11.687 2.276 1.00 95.12 95 PHE A C 1
ATOM 719 O O . PHE A 1 95 ? -4.957 -11.382 2.865 1.00 95.12 95 PHE A O 1
ATOM 726 N N . LYS A 1 96 ? -3.607 -12.968 2.043 1.00 94.31 96 LYS A N 1
ATOM 727 C CA . LYS A 1 96 ? -4.438 -14.081 2.537 1.00 94.31 96 LYS A CA 1
ATOM 728 C C . LYS A 1 96 ? -4.503 -14.100 4.061 1.00 94.31 96 LYS A C 1
ATOM 730 O O . LYS A 1 96 ? -5.579 -14.311 4.613 1.00 94.31 96 LYS A O 1
ATOM 735 N N . GLN A 1 97 ? -3.381 -13.851 4.737 1.00 96.06 97 GLN A N 1
ATOM 736 C CA . GLN A 1 97 ? -3.355 -13.782 6.198 1.00 96.06 97 GLN A CA 1
ATOM 737 C C . GLN A 1 97 ? -4.183 -12.606 6.726 1.00 96.06 97 GLN A C 1
ATOM 739 O O . GLN A 1 97 ? -4.945 -12.790 7.673 1.00 96.06 97 GLN A O 1
ATOM 744 N N . GLN A 1 98 ? -4.093 -11.431 6.097 1.00 97.12 98 GLN A N 1
ATOM 745 C CA . GLN A 1 98 ? -4.903 -10.269 6.477 1.00 97.12 98 GLN A CA 1
ATOM 746 C C . GLN A 1 98 ? -6.390 -10.471 6.179 1.00 97.12 98 GLN A C 1
ATOM 748 O O . GLN A 1 98 ? -7.227 -10.123 7.001 1.00 97.12 98 GLN A O 1
ATOM 753 N N . LYS A 1 99 ? -6.751 -11.125 5.069 1.00 96.06 99 LYS A N 1
ATOM 754 C CA . LYS A 1 99 ? -8.146 -11.529 4.817 1.00 96.06 99 LYS A CA 1
ATOM 755 C C . LYS A 1 99 ? -8.681 -12.456 5.909 1.00 96.06 99 LYS A C 1
ATOM 757 O O . LYS A 1 99 ? -9.836 -12.330 6.292 1.00 96.06 99 LYS A O 1
ATOM 762 N N . ALA A 1 100 ? -7.852 -13.372 6.411 1.00 96.94 100 ALA A N 1
ATOM 763 C CA . ALA A 1 100 ? -8.258 -14.319 7.447 1.00 96.94 100 ALA A CA 1
ATOM 764 C C . ALA A 1 100 ? -8.342 -13.696 8.852 1.00 96.94 100 ALA A C 1
ATOM 766 O O . ALA A 1 100 ? -9.180 -14.109 9.647 1.00 96.94 100 ALA A O 1
ATOM 767 N N . LYS A 1 101 ? -7.465 -12.738 9.175 1.00 97.69 101 LYS A N 1
ATOM 768 C CA . LYS A 1 101 ? -7.326 -12.172 10.531 1.00 97.69 101 LYS A CA 1
ATOM 769 C C . LYS A 1 101 ? -7.886 -10.756 10.686 1.00 97.69 101 LYS A C 1
ATOM 771 O O . LYS A 1 101 ? -7.956 -10.265 11.806 1.00 97.69 101 LYS A O 1
ATOM 776 N N . GLY A 1 102 ? -8.268 -10.116 9.587 1.00 97.75 102 GLY A N 1
ATOM 777 C CA . GLY A 1 102 ? -8.516 -8.681 9.520 1.00 97.75 102 GLY A CA 1
ATOM 778 C C . GLY A 1 102 ? -7.246 -7.878 9.225 1.00 97.75 102 GLY A C 1
ATOM 779 O O . GLY A 1 102 ? -6.114 -8.377 9.306 1.00 97.75 102 GLY A O 1
ATOM 780 N N . LEU A 1 103 ? -7.447 -6.619 8.842 1.00 98.25 103 LEU A N 1
ATOM 781 C CA . LEU A 1 103 ? -6.382 -5.682 8.501 1.00 98.25 103 LEU A CA 1
ATOM 782 C C . LEU A 1 103 ? -5.431 -5.523 9.693 1.00 98.25 103 LEU A C 1
ATOM 784 O O . LEU A 1 103 ? -5.856 -5.233 10.808 1.00 98.25 103 LEU A O 1
ATOM 788 N N . MET A 1 104 ? -4.135 -5.739 9.456 1.00 96.06 104 MET A N 1
ATOM 789 C CA . MET A 1 104 ? -3.087 -5.712 10.489 1.00 96.06 104 MET A CA 1
ATOM 790 C C . MET A 1 104 ? -3.365 -6.636 11.695 1.00 96.06 104 MET A C 1
ATOM 792 O O . MET A 1 104 ? -2.877 -6.393 12.795 1.00 96.06 104 MET A O 1
ATOM 796 N N . GLY A 1 105 ? -4.123 -7.720 11.485 1.00 96.06 105 GLY A N 1
ATOM 797 C CA . GLY A 1 105 ? -4.476 -8.690 12.527 1.00 96.06 105 GLY A CA 1
ATOM 798 C C . GLY A 1 105 ? -5.659 -8.279 13.407 1.00 96.06 105 GLY A C 1
ATOM 799 O O . GLY A 1 105 ? -5.953 -8.968 14.382 1.00 96.06 105 GLY A O 1
ATOM 800 N N . ASP A 1 106 ? -6.332 -7.179 13.074 1.00 96.12 106 ASP A N 1
ATOM 801 C CA . ASP A 1 106 ? -7.511 -6.700 13.774 1.00 96.12 106 ASP A CA 1
ATOM 802 C C . ASP A 1 106 ? -8.786 -7.121 13.036 1.00 96.12 106 ASP A C 1
ATOM 804 O O . ASP A 1 106 ? -9.146 -6.544 12.011 1.00 96.12 106 ASP A O 1
ATOM 808 N N . SER A 1 107 ? -9.507 -8.104 13.578 1.00 96.44 107 SER A N 1
ATOM 809 C CA . SER A 1 107 ? -10.711 -8.669 12.953 1.00 96.44 107 SER A CA 1
ATOM 810 C C . SER A 1 107 ? -11.878 -7.687 12.820 1.00 96.44 107 SER A C 1
ATOM 812 O O . SER A 1 107 ? -12.818 -7.961 12.076 1.00 96.44 107 SER A O 1
ATOM 814 N N . THR A 1 108 ? -11.829 -6.539 13.506 1.00 95.62 108 THR A N 1
ATOM 815 C CA . THR A 1 108 ? -12.833 -5.471 13.360 1.00 95.62 108 THR A CA 1
ATOM 816 C C . THR A 1 108 ? -12.577 -4.572 12.150 1.00 95.62 108 THR A C 1
ATOM 818 O O . THR A 1 108 ? -13.456 -3.809 11.757 1.00 95.62 108 THR A O 1
ATOM 821 N N . LEU A 1 109 ? -11.391 -4.672 11.544 1.00 97.81 109 LEU A N 1
ATOM 822 C CA . LEU A 1 109 ? -10.987 -3.915 10.368 1.00 97.81 109 LEU A CA 1
ATOM 823 C C . LEU A 1 109 ? -10.962 -4.850 9.154 1.00 97.81 109 LEU A C 1
ATOM 825 O O . LEU A 1 109 ? -10.151 -5.773 9.065 1.00 97.81 109 LEU A O 1
ATOM 829 N N . VAL A 1 110 ? -11.853 -4.616 8.194 1.00 98.19 110 VAL A N 1
ATOM 830 C CA . VAL A 1 110 ? -11.928 -5.430 6.974 1.00 98.19 110 VAL A CA 1
ATOM 831 C C . VAL A 1 110 ? -10.723 -5.142 6.076 1.00 98.19 110 VAL A C 1
ATOM 833 O O . VAL A 1 110 ? -10.427 -3.994 5.749 1.00 98.19 110 VAL A O 1
ATOM 836 N N . PHE A 1 111 ? -10.027 -6.195 5.651 1.00 98.38 111 PHE A N 1
ATOM 837 C CA . PHE A 1 111 ? -8.973 -6.082 4.648 1.00 98.38 111 PHE A CA 1
ATOM 838 C C . PHE A 1 111 ? -9.574 -6.014 3.234 1.00 98.38 111 PHE A C 1
ATOM 840 O O . PHE A 1 111 ? -10.305 -6.920 2.828 1.00 98.38 111 PHE A O 1
ATOM 847 N N . ASP A 1 112 ? -9.220 -4.979 2.475 1.00 97.44 112 ASP A N 1
ATOM 848 C CA . ASP A 1 112 ? -9.623 -4.758 1.085 1.00 97.44 112 ASP A CA 1
ATOM 849 C C . ASP A 1 112 ? -8.386 -4.798 0.176 1.00 97.44 112 ASP A C 1
ATOM 851 O O . ASP A 1 112 ? -7.592 -3.856 0.099 1.00 97.44 112 ASP A O 1
ATOM 855 N N . ASP A 1 113 ? -8.230 -5.905 -0.552 1.00 95.00 113 ASP A N 1
ATOM 856 C CA . ASP A 1 113 ? -7.089 -6.115 -1.439 1.00 95.00 113 ASP A CA 1
ATOM 857 C C . ASP A 1 113 ? -7.067 -5.174 -2.641 1.00 95.00 113 ASP A C 1
ATOM 859 O O . ASP A 1 113 ? -5.986 -4.906 -3.168 1.00 95.00 113 ASP A O 1
ATOM 863 N N . LYS A 1 114 ? -8.219 -4.665 -3.086 1.00 94.38 114 LYS A N 1
ATOM 864 C CA . LYS A 1 114 ? -8.284 -3.722 -4.207 1.00 94.38 114 LYS A CA 1
ATOM 865 C C . LYS A 1 114 ? -7.716 -2.375 -3.790 1.00 94.38 114 LYS A C 1
ATOM 867 O O . LYS A 1 114 ? -6.930 -1.801 -4.541 1.00 94.38 114 LYS A O 1
ATOM 872 N N . LEU A 1 115 ? -8.058 -1.902 -2.593 1.00 96.62 115 LEU A N 1
ATOM 873 C CA . LEU A 1 115 ? -7.531 -0.645 -2.061 1.00 96.62 115 LEU A CA 1
ATOM 874 C C . LEU A 1 115 ? -6.034 -0.734 -1.763 1.00 96.62 115 LEU A C 1
ATOM 876 O O . LEU A 1 115 ? -5.294 0.173 -2.148 1.00 96.62 115 LEU A O 1
ATOM 880 N N . VAL A 1 116 ? -5.562 -1.841 -1.175 1.00 97.25 116 VAL A N 1
ATOM 881 C CA . VAL A 1 116 ? -4.117 -2.033 -0.955 1.00 97.25 116 VAL A CA 1
ATOM 882 C C . VAL A 1 116 ? -3.368 -2.090 -2.290 1.00 97.25 116 VAL A C 1
ATOM 884 O O . VAL A 1 116 ? -2.340 -1.432 -2.442 1.00 97.25 116 VAL A O 1
ATOM 887 N N . LYS A 1 117 ? -3.889 -2.817 -3.291 1.00 95.12 117 LYS A N 1
ATOM 888 C CA . LYS A 1 117 ? -3.295 -2.847 -4.640 1.00 95.12 117 LYS A CA 1
ATOM 889 C C . LYS A 1 117 ? -3.277 -1.468 -5.281 1.00 95.12 117 LYS A C 1
ATOM 891 O O . LYS A 1 117 ? -2.257 -1.101 -5.847 1.00 95.12 117 LYS A O 1
ATOM 896 N N . GLN A 1 118 ? -4.355 -0.692 -5.174 1.00 94.94 118 GLN A N 1
ATOM 897 C CA . GLN A 1 118 ? -4.383 0.653 -5.744 1.00 94.94 118 GLN A CA 1
ATOM 898 C C . GLN A 1 118 ? -3.350 1.572 -5.083 1.00 94.94 118 GLN A C 1
ATOM 900 O O . GLN A 1 118 ? -2.633 2.276 -5.789 1.00 94.94 118 GLN A O 1
ATOM 905 N N . GLY A 1 119 ? -3.224 1.537 -3.751 1.00 96.06 119 GLY A N 1
ATOM 906 C CA . GLY A 1 119 ? -2.188 2.289 -3.038 1.00 96.06 119 GLY A CA 1
ATOM 907 C C . GLY A 1 119 ? -0.779 1.872 -3.461 1.00 96.06 119 GLY A C 1
ATOM 908 O O . GLY A 1 119 ? 0.070 2.720 -3.726 1.00 96.06 119 GLY A O 1
ATOM 909 N N . LEU A 1 120 ? -0.549 0.567 -3.615 1.00 96.44 120 LEU A N 1
ATOM 910 C CA . LEU A 1 120 ? 0.722 0.024 -4.086 1.00 96.44 120 LEU A CA 1
ATOM 911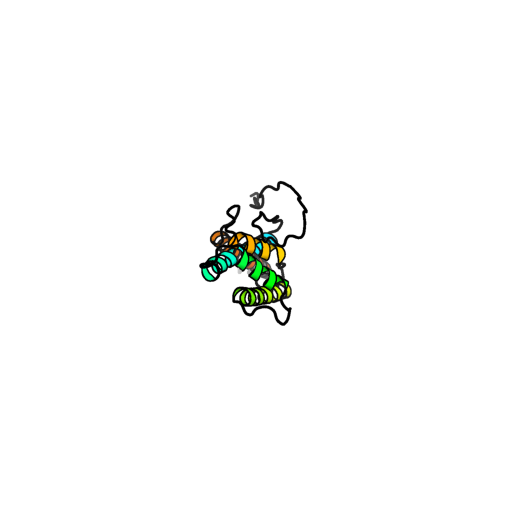 C C . LEU A 1 120 ? 1.042 0.489 -5.515 1.00 96.44 120 LEU A C 1
ATOM 913 O O . LEU A 1 120 ? 2.121 1.021 -5.759 1.00 96.44 120 LEU A O 1
ATOM 917 N N . VAL A 1 121 ? 0.097 0.365 -6.448 1.00 94.56 121 VAL A N 1
ATOM 918 C CA . VAL A 1 121 ? 0.241 0.842 -7.833 1.00 94.56 121 VAL A CA 1
ATOM 919 C C . VAL A 1 121 ? 0.543 2.340 -7.875 1.00 94.56 121 VAL A C 1
ATOM 921 O O . VAL A 1 121 ? 1.426 2.762 -8.620 1.00 94.56 121 VAL A O 1
ATOM 924 N N . ASN A 1 122 ? -0.135 3.141 -7.054 1.00 94.94 122 ASN A N 1
ATOM 925 C CA . ASN A 1 122 ? 0.091 4.581 -6.983 1.00 94.94 122 ASN A CA 1
ATOM 926 C C . ASN A 1 122 ? 1.503 4.920 -6.495 1.00 94.94 122 ASN A C 1
ATOM 928 O O . ASN A 1 122 ? 2.174 5.746 -7.113 1.00 94.94 122 ASN A O 1
ATOM 932 N N . ALA A 1 123 ? 1.988 4.254 -5.445 1.00 94.94 123 ALA A N 1
ATOM 933 C CA . ALA A 1 123 ? 3.350 4.453 -4.953 1.00 94.94 123 ALA A CA 1
ATOM 934 C C . ALA A 1 123 ? 4.406 4.047 -5.996 1.00 94.94 123 ALA A C 1
ATOM 936 O O . ALA A 1 123 ? 5.323 4.819 -6.289 1.00 94.94 123 ALA A O 1
ATOM 937 N N . LEU A 1 124 ? 4.245 2.881 -6.632 1.00 94.25 124 LEU A N 1
ATOM 938 C CA . LEU A 1 124 ? 5.181 2.389 -7.651 1.00 94.25 124 LEU A CA 1
ATOM 939 C C . LEU A 1 124 ? 5.248 3.333 -8.864 1.00 94.25 124 LEU A C 1
ATOM 941 O O . LEU A 1 124 ? 6.335 3.655 -9.347 1.00 94.25 124 LEU A O 1
ATOM 945 N N . ASN A 1 125 ? 4.109 3.885 -9.283 1.00 91.75 125 ASN A N 1
ATOM 946 C CA . ASN A 1 125 ? 4.033 4.861 -10.372 1.00 91.75 125 ASN A CA 1
ATOM 947 C C . ASN A 1 125 ? 4.385 6.304 -9.954 1.00 91.75 125 ASN A C 1
ATOM 949 O O . ASN A 1 125 ? 4.431 7.192 -10.799 1.00 91.75 125 ASN A O 1
ATOM 953 N N . GLY A 1 126 ? 4.684 6.565 -8.675 1.00 89.94 126 GLY A N 1
ATOM 954 C CA . GLY A 1 126 ? 5.051 7.904 -8.198 1.00 89.94 126 GLY A CA 1
ATOM 955 C C . GLY A 1 126 ? 3.900 8.911 -8.250 1.00 89.94 126 GLY A C 1
ATOM 956 O O . GLY A 1 126 ? 4.122 10.081 -8.562 1.00 89.94 126 GLY A O 1
ATOM 957 N N . PHE A 1 127 ? 2.678 8.453 -7.978 1.00 90.81 127 PHE A N 1
ATOM 958 C CA . PHE A 1 127 ? 1.492 9.297 -7.910 1.00 90.81 127 PHE A CA 1
ATOM 959 C C . PHE A 1 127 ? 1.651 10.371 -6.828 1.00 90.81 127 PHE A C 1
ATOM 961 O O . PHE A 1 127 ? 2.046 10.070 -5.704 1.00 90.81 127 PHE A O 1
ATOM 968 N N . LYS A 1 128 ? 1.355 11.626 -7.177 1.00 87.19 128 LYS A N 1
ATOM 969 C CA . LYS A 1 128 ? 1.578 12.790 -6.300 1.00 87.19 128 LYS A CA 1
ATOM 970 C C . LYS A 1 128 ? 0.292 13.388 -5.735 1.00 87.19 128 LYS A C 1
ATOM 972 O O . LYS A 1 128 ? 0.356 14.282 -4.900 1.00 87.19 128 LYS A O 1
ATOM 977 N N . GLU A 1 129 ? -0.867 12.926 -6.197 1.00 85.81 129 GLU A N 1
ATOM 978 C CA . GLU A 1 129 ? -2.159 13.419 -5.727 1.00 85.81 129 GLU A CA 1
ATOM 979 C C . GLU A 1 129 ? -2.623 12.555 -4.548 1.00 85.81 129 GLU A C 1
ATOM 981 O O . GLU A 1 129 ? -3.217 11.490 -4.711 1.00 85.81 129 GLU A O 1
ATOM 986 N N . GLY A 1 130 ? -2.297 12.985 -3.332 1.00 85.62 130 GLY A N 1
ATOM 987 C CA . GLY A 1 130 ? -2.645 12.283 -2.098 1.00 85.62 130 GLY A CA 1
ATOM 988 C C . GLY A 1 130 ? -1.467 12.193 -1.136 1.00 85.62 130 GLY A C 1
ATOM 989 O O . GLY A 1 130 ? -0.515 12.961 -1.241 1.00 85.62 130 GLY A O 1
ATOM 990 N N . MET A 1 131 ? -1.548 11.254 -0.192 1.00 91.56 131 MET A N 1
ATOM 991 C CA . MET A 1 131 ? -0.465 11.007 0.761 1.00 91.56 131 MET A CA 1
ATOM 992 C C . MET A 1 131 ? 0.771 10.447 0.054 1.00 91.56 131 MET A C 1
ATOM 994 O O . MET A 1 131 ? 0.680 9.524 -0.757 1.00 91.56 131 MET A O 1
ATOM 998 N N . THR A 1 132 ? 1.935 10.948 0.441 1.00 94.38 132 THR A N 1
ATOM 999 C CA . THR A 1 132 ? 3.220 10.277 0.238 1.00 94.38 132 THR A CA 1
ATOM 1000 C C . THR A 1 132 ? 3.277 8.964 1.028 1.00 94.38 132 THR A C 1
ATOM 1002 O O . THR A 1 132 ? 2.492 8.732 1.951 1.00 94.38 132 THR A O 1
ATOM 1005 N N . ALA A 1 133 ? 4.239 8.092 0.715 1.00 94.50 133 ALA A N 1
ATOM 1006 C CA . ALA A 1 133 ? 4.440 6.858 1.477 1.00 94.50 133 ALA A CA 1
ATOM 1007 C C . ALA A 1 133 ? 4.784 7.120 2.955 1.00 94.50 133 ALA A C 1
ATOM 1009 O O . ALA A 1 133 ? 4.324 6.389 3.832 1.00 94.50 133 ALA A O 1
ATOM 1010 N N . GLN A 1 134 ? 5.531 8.192 3.242 1.00 95.25 134 GLN A N 1
ATOM 1011 C CA . GLN A 1 134 ? 5.828 8.604 4.614 1.00 95.25 134 GLN A CA 1
ATOM 1012 C C . GLN A 1 134 ? 4.560 9.054 5.349 1.00 95.25 134 GLN A C 1
ATOM 1014 O O . GLN A 1 134 ? 4.292 8.585 6.453 1.00 95.25 134 GLN A O 1
ATOM 1019 N N . GLU A 1 135 ? 3.749 9.915 4.734 1.00 96.75 135 GLU A N 1
ATOM 1020 C CA . GLU A 1 135 ? 2.481 10.355 5.329 1.00 96.75 135 GLU A CA 1
ATOM 1021 C C . GLU A 1 135 ? 1.517 9.183 5.532 1.00 96.75 135 GLU A C 1
ATOM 1023 O O . GLU A 1 135 ? 0.839 9.116 6.555 1.00 96.75 135 GLU A O 1
ATOM 1028 N N . ALA A 1 136 ? 1.493 8.223 4.604 1.00 97.38 136 ALA A N 1
ATOM 1029 C CA . ALA A 1 136 ? 0.719 6.997 4.744 1.00 97.38 136 ALA A CA 1
ATOM 1030 C C . ALA A 1 136 ? 1.185 6.163 5.951 1.00 97.38 136 ALA A C 1
ATOM 1032 O O . ALA A 1 136 ? 0.354 5.700 6.734 1.00 97.38 136 ALA A O 1
ATOM 1033 N N . GLN A 1 137 ? 2.498 6.022 6.151 1.00 97.06 137 GLN A N 1
ATOM 1034 C CA . GLN A 1 137 ? 3.059 5.329 7.312 1.00 97.06 137 GLN A CA 1
ATOM 1035 C C . GLN A 1 137 ? 2.690 6.031 8.627 1.00 97.06 137 GLN A C 1
ATOM 1037 O O . GLN A 1 137 ? 2.242 5.385 9.577 1.00 97.06 137 GLN A O 1
ATOM 1042 N N . GLU A 1 138 ? 2.825 7.356 8.683 1.00 97.50 138 GLU A N 1
ATOM 1043 C CA . GLU A 1 138 ? 2.424 8.145 9.850 1.00 97.50 138 GLU A CA 1
ATOM 1044 C C . GLU A 1 138 ? 0.920 8.046 10.126 1.00 97.50 138 GLU A C 1
ATOM 1046 O O . GLU A 1 138 ? 0.499 7.939 11.282 1.00 97.50 138 GLU A O 1
ATOM 1051 N N . TYR A 1 139 ? 0.102 8.074 9.073 1.00 97.69 139 TYR A N 1
ATOM 1052 C CA . TYR A 1 139 ? -1.342 7.917 9.171 1.00 97.69 139 TYR A CA 1
ATOM 1053 C C . TYR A 1 139 ? -1.709 6.566 9.786 1.00 97.69 139 TYR A C 1
ATOM 1055 O O . TYR A 1 139 ? -2.484 6.534 10.743 1.00 97.69 139 TYR A O 1
ATOM 1063 N N . ILE A 1 140 ? -1.119 5.468 9.297 1.00 98.12 140 ILE A N 1
ATOM 1064 C CA . ILE A 1 140 ? -1.346 4.118 9.832 1.00 98.12 140 ILE A CA 1
ATOM 1065 C C . ILE A 1 140 ? -1.015 4.075 11.323 1.00 98.12 140 ILE A C 1
ATOM 1067 O O . ILE A 1 140 ? -1.840 3.625 12.118 1.00 98.12 140 ILE A O 1
ATOM 1071 N N . GLN A 1 141 ? 0.154 4.584 11.722 1.00 97.25 141 GLN A N 1
ATOM 1072 C CA . GLN A 1 141 ? 0.577 4.593 13.125 1.00 97.25 141 GLN A CA 1
ATOM 1073 C C . GLN A 1 141 ? -0.416 5.351 14.013 1.00 97.25 141 GLN A C 1
ATOM 1075 O O . GLN A 1 141 ? -0.875 4.823 15.027 1.00 97.25 141 GLN A O 1
ATOM 1080 N N . LYS A 1 142 ? -0.793 6.571 13.613 1.00 97.19 142 LYS A N 1
ATOM 1081 C CA . LYS A 1 142 ? -1.724 7.422 14.371 1.00 97.19 142 LYS A CA 1
ATOM 1082 C C . LYS A 1 142 ? -3.120 6.799 14.453 1.00 97.19 142 LYS A C 1
ATOM 1084 O O . LYS A 1 142 ? -3.720 6.774 15.528 1.00 97.19 142 LYS A O 1
ATOM 1089 N N . ALA A 1 143 ? -3.637 6.285 13.340 1.00 96.62 143 ALA A N 1
ATOM 1090 C CA . ALA A 1 143 ? -4.957 5.668 13.279 1.00 96.62 143 ALA A CA 1
ATOM 1091 C C . ALA A 1 143 ? -5.021 4.379 14.112 1.00 96.62 143 ALA A C 1
ATOM 1093 O O . ALA A 1 143 ? -5.943 4.220 14.909 1.00 96.62 143 ALA A O 1
ATOM 1094 N N . MET A 1 144 ? -4.017 3.503 14.013 1.00 96.50 144 MET A N 1
ATOM 1095 C CA . MET A 1 144 ? -3.977 2.265 14.796 1.00 96.50 144 MET A CA 1
ATOM 1096 C C . MET A 1 144 ? -3.781 2.517 16.290 1.00 96.50 144 MET A C 1
ATOM 1098 O O . MET A 1 144 ? -4.434 1.858 17.097 1.00 96.50 144 MET A O 1
ATOM 1102 N N . ALA A 1 145 ? -2.950 3.491 16.675 1.00 95.44 145 ALA A N 1
ATOM 1103 C CA . ALA A 1 145 ? -2.810 3.888 18.077 1.00 95.44 145 ALA A CA 1
ATOM 1104 C C . ALA A 1 145 ? -4.145 4.385 18.654 1.00 95.44 145 ALA A C 1
ATOM 1106 O O . ALA A 1 145 ? -4.528 4.013 19.764 1.00 95.44 145 ALA A O 1
ATOM 1107 N N . LYS A 1 146 ? -4.893 5.176 17.875 1.00 94.56 146 LYS A N 1
ATOM 1108 C CA . LYS A 1 146 ? -6.225 5.646 18.261 1.00 94.56 146 LYS A CA 1
ATOM 1109 C C . LYS A 1 146 ? -7.220 4.495 18.428 1.00 94.56 146 LYS A C 1
ATOM 1111 O O . LYS A 1 146 ? -7.892 4.436 19.452 1.00 94.56 146 LYS A O 1
ATOM 1116 N N . ILE A 1 147 ? -7.285 3.576 17.463 1.00 94.38 147 ILE A N 1
ATOM 1117 C CA . ILE A 1 147 ? -8.175 2.404 17.516 1.00 94.38 147 ILE A CA 1
ATOM 1118 C C . ILE A 1 147 ? -7.879 1.559 18.762 1.00 94.38 147 ILE A C 1
ATOM 1120 O O . ILE A 1 147 ? -8.795 1.162 19.478 1.00 94.38 147 ILE A O 1
ATOM 1124 N N . GLN A 1 148 ? -6.601 1.320 19.065 1.00 92.06 148 GLN A N 1
ATOM 1125 C CA . GLN A 1 148 ? -6.202 0.575 20.260 1.00 92.06 148 GLN A CA 1
ATOM 1126 C C . GLN A 1 148 ? -6.606 1.294 21.553 1.00 92.06 148 GLN A C 1
ATOM 1128 O O . GLN A 1 148 ? -7.144 0.661 22.460 1.00 92.06 148 GLN A O 1
ATOM 1133 N N . ALA A 1 149 ? -6.406 2.613 21.634 1.00 93.44 149 ALA A N 1
ATOM 1134 C CA . ALA A 1 149 ? -6.823 3.402 22.792 1.00 93.44 149 ALA A CA 1
ATOM 1135 C C . ALA A 1 149 ? -8.344 3.350 23.019 1.00 93.44 149 ALA A C 1
ATOM 1137 O O . ALA A 1 149 ? -8.793 3.173 24.152 1.00 93.44 149 ALA A O 1
ATOM 1138 N N . GLU A 1 150 ? -9.139 3.446 21.951 1.00 91.69 150 GLU A N 1
ATOM 1139 C CA . GLU A 1 150 ? -10.601 3.345 22.024 1.00 91.69 150 GLU A CA 1
ATOM 1140 C C . GLU A 1 150 ? -11.052 1.957 22.502 1.00 91.69 150 GLU A C 1
ATOM 1142 O O . GLU A 1 150 ? -11.948 1.860 23.341 1.00 91.69 150 GLU A O 1
ATOM 1147 N N . LYS A 1 151 ? -10.383 0.888 22.054 1.00 90.06 151 LYS A N 1
ATOM 1148 C CA . LYS A 1 151 ? -10.652 -0.481 22.517 1.00 90.06 151 LYS A CA 1
ATOM 1149 C C . LYS A 1 151 ? -10.339 -0.678 23.997 1.00 90.06 151 LYS A C 1
ATOM 1151 O O . LYS A 1 151 ? -11.148 -1.266 24.707 1.00 90.06 151 LYS A O 1
ATOM 1156 N N . MET A 1 152 ? -9.211 -0.156 24.479 1.00 88.75 152 MET A N 1
ATOM 1157 C CA . MET A 1 152 ? -8.852 -0.239 25.901 1.00 88.75 152 MET A CA 1
ATOM 1158 C C . MET A 1 152 ? -9.823 0.555 26.785 1.00 88.75 152 MET A C 1
ATOM 1160 O O . MET A 1 152 ? -10.213 0.081 27.849 1.00 88.75 152 MET A O 1
ATOM 1164 N N . GLY A 1 153 ? -10.266 1.734 26.334 1.00 81.00 153 GLY A N 1
ATOM 1165 C CA . GLY A 1 153 ? -11.250 2.547 27.056 1.00 81.00 153 GLY A CA 1
ATOM 1166 C C . GLY A 1 153 ? -12.637 1.899 27.154 1.00 81.00 153 GLY A C 1
ATOM 1167 O O . GLY A 1 153 ? -13.336 2.111 28.138 1.00 81.00 153 GLY A O 1
ATOM 1168 N N . GLN A 1 154 ? -13.021 1.081 26.171 1.00 68.50 154 GLN A N 1
ATOM 1169 C CA . GLN A 1 154 ? -14.257 0.285 26.199 1.00 68.50 154 GLN A CA 1
ATOM 1170 C C . GLN A 1 154 ? -14.146 -0.981 27.067 1.00 68.50 154 GLN A C 1
ATOM 1172 O O . GLN A 1 154 ? -15.167 -1.527 27.474 1.00 68.50 154 GLN A O 1
ATOM 1177 N N . GLN A 1 155 ? -12.927 -1.458 27.338 1.00 60.16 155 GLN A N 1
ATOM 1178 C CA . GLN A 1 155 ? -12.660 -2.658 28.142 1.00 60.16 155 GLN A CA 1
ATOM 1179 C C . GLN A 1 155 ? -12.491 -2.376 29.641 1.00 60.16 155 GLN A C 1
ATOM 1181 O O . GLN A 1 155 ? -12.446 -3.322 30.428 1.00 60.16 155 GLN A O 1
ATOM 1186 N N . ALA A 1 156 ? -12.407 -1.108 30.058 1.00 51.12 156 ALA A N 1
ATOM 1187 C CA . ALA A 1 156 ? -12.465 -0.764 31.472 1.00 51.12 156 ALA A CA 1
ATOM 1188 C C . ALA A 1 156 ? -13.846 -1.174 32.029 1.00 51.12 156 ALA A C 1
ATOM 1190 O O . ALA A 1 156 ? -14.861 -0.704 31.505 1.00 51.12 156 ALA A O 1
ATOM 1191 N N . PRO A 1 157 ? -13.927 -2.049 33.055 1.00 51.97 157 PRO A N 1
ATOM 1192 C CA . PRO A 1 157 ? -15.204 -2.340 33.697 1.00 51.97 157 PRO A CA 1
ATOM 1193 C C . PRO A 1 157 ? -15.811 -1.029 34.218 1.00 51.97 157 PRO A C 1
ATOM 1195 O O . PRO A 1 157 ? -15.047 -0.122 34.569 1.00 51.97 157 PRO A O 1
ATOM 1198 N N . PRO A 1 158 ? -17.152 -0.899 34.283 1.00 51.62 158 PRO A N 1
ATOM 1199 C CA . PRO A 1 158 ? -17.763 0.236 34.957 1.00 51.62 158 PRO A CA 1
ATOM 1200 C C . PRO A 1 158 ? -17.139 0.313 36.349 1.00 51.62 158 PRO A C 1
ATOM 1202 O O . PRO A 1 158 ? -17.195 -0.654 37.111 1.00 51.62 158 PRO A O 1
ATOM 1205 N N . SER A 1 159 ? -16.450 1.422 36.624 1.00 53.44 159 SER A N 1
ATOM 1206 C CA . SER A 1 159 ? -15.905 1.725 37.940 1.00 53.44 159 SER A CA 1
ATOM 1207 C C . SER A 1 159 ? -17.003 1.438 38.948 1.00 53.44 159 SER A C 1
ATOM 1209 O O . SER A 1 159 ? -18.077 2.028 38.822 1.00 53.44 159 SER A O 1
ATOM 1211 N N . LEU A 1 160 ? -16.747 0.495 39.864 1.00 51.84 160 LEU A N 1
ATOM 1212 C CA . LEU A 1 160 ? -17.638 0.178 40.972 1.00 51.84 160 LEU A CA 1
ATOM 1213 C C . 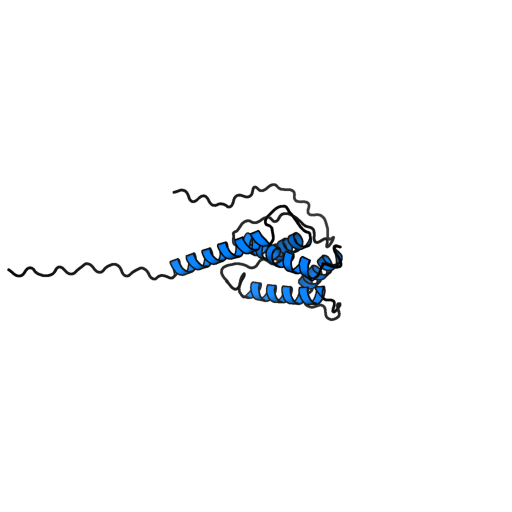LEU A 1 160 ? -18.146 1.505 41.523 1.00 51.84 160 LEU A C 1
ATOM 1215 O O . LEU A 1 160 ? -17.340 2.339 41.947 1.00 51.84 160 LEU A O 1
ATOM 1219 N N . GLU A 1 161 ? -19.456 1.721 41.398 1.00 47.16 161 GLU A N 1
ATOM 1220 C CA . GLU A 1 161 ? -20.145 2.851 41.997 1.00 47.16 161 GLU A CA 1
ATOM 1221 C C . GLU A 1 161 ? -19.609 2.994 43.414 1.00 47.16 161 GLU A C 1
ATOM 1223 O O . GLU A 1 161 ? -19.578 2.018 44.169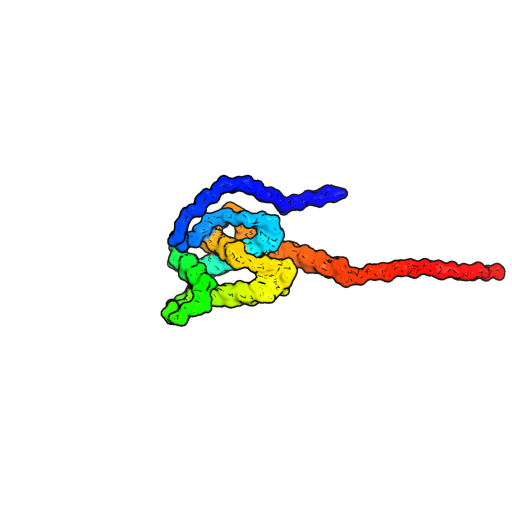 1.00 47.16 161 GLU A O 1
ATOM 1228 N N . ALA A 1 162 ? -19.094 4.184 43.730 1.00 49.72 162 ALA A N 1
ATOM 1229 C CA . ALA A 1 162 ? -18.641 4.509 45.065 1.00 49.72 162 ALA A CA 1
ATOM 1230 C C . ALA A 1 162 ? -19.752 4.096 46.036 1.00 49.72 162 ALA A C 1
ATOM 1232 O O . ALA A 1 162 ? -20.847 4.660 46.012 1.00 49.72 162 ALA A O 1
ATOM 1233 N N . ALA A 1 163 ? -19.487 3.053 46.825 1.00 46.41 163 ALA A N 1
ATOM 1234 C CA . ALA A 1 163 ? -20.392 2.625 47.872 1.00 46.41 163 ALA A CA 1
ATOM 1235 C C . ALA A 1 163 ? -20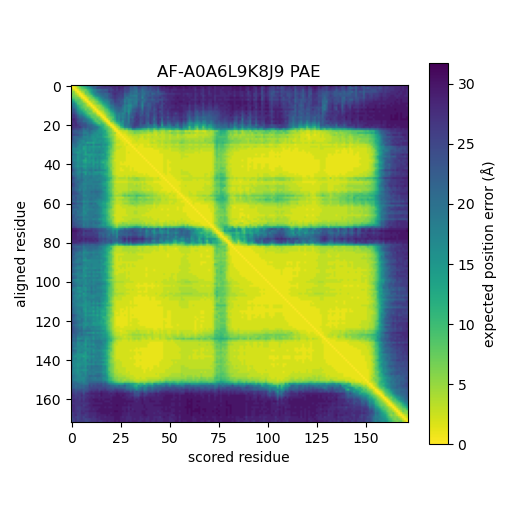.666 3.848 48.764 1.00 46.41 163 ALA A C 1
ATOM 1237 O O . ALA A 1 163 ? -19.709 4.545 49.117 1.00 46.41 163 ALA A O 1
ATOM 1238 N N . PRO A 1 164 ? -21.931 4.155 49.098 1.00 47.69 164 PRO A N 1
ATOM 1239 C CA . PRO A 1 164 ? -22.228 5.294 49.949 1.00 47.69 164 PRO A CA 1
ATOM 1240 C C . PRO A 1 164 ? -21.518 5.097 51.289 1.00 47.69 164 PRO A C 1
ATOM 1242 O O . PRO A 1 164 ? -21.657 4.048 51.923 1.00 47.69 164 PRO A O 1
ATOM 1245 N N . GLU A 1 165 ? -20.718 6.090 51.681 1.00 47.09 165 GLU A N 1
ATOM 1246 C CA . GLU A 1 165 ? -20.007 6.116 52.955 1.00 47.09 165 GLU A CA 1
ATOM 1247 C C . GLU A 1 165 ? -20.997 5.842 54.091 1.00 47.09 165 GLU A C 1
ATOM 1249 O O . GLU A 1 165 ?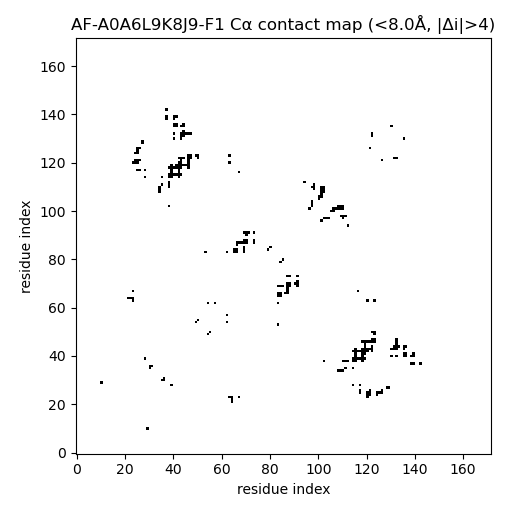 -21.967 6.576 54.300 1.00 47.09 165 GLU A O 1
ATOM 1254 N N . ALA A 1 166 ? -20.763 4.748 54.815 1.00 44.06 166 ALA A N 1
ATOM 1255 C CA . ALA A 1 166 ? -21.488 4.440 56.031 1.00 44.06 166 ALA A CA 1
ATOM 1256 C C . ALA A 1 166 ? -21.243 5.569 57.041 1.00 44.06 166 ALA A C 1
ATOM 1258 O O . ALA A 1 166 ? -20.116 5.791 57.486 1.00 44.06 166 ALA A O 1
ATOM 1259 N N . GLN A 1 167 ? -22.315 6.283 57.382 1.00 47.06 167 GLN A N 1
ATOM 1260 C CA . GLN A 1 167 ? -22.346 7.272 58.452 1.00 47.06 167 GLN A CA 1
ATOM 1261 C C . GLN A 1 167 ? -21.840 6.623 59.748 1.00 47.06 167 GLN A C 1
ATOM 1263 O O . GLN A 1 167 ? -22.418 5.652 60.239 1.00 47.06 167 GLN A O 1
ATOM 1268 N N . GLN A 1 168 ? -20.736 7.144 60.282 1.00 42.81 168 GLN A N 1
ATOM 1269 C CA . GLN A 1 168 ? -20.235 6.770 61.602 1.00 42.81 168 GLN A CA 1
ATOM 1270 C C . GLN A 1 168 ? -21.191 7.316 62.676 1.00 42.81 168 GLN A C 1
ATOM 1272 O O . GLN A 1 168 ? -21.640 8.457 62.545 1.00 42.81 168 GLN A O 1
ATOM 1277 N N . PRO A 1 169 ? -21.516 6.553 63.734 1.00 52.06 169 PRO A N 1
ATOM 1278 C CA . PRO A 1 169 ? -22.369 7.055 64.798 1.00 52.06 169 PRO A CA 1
ATOM 1279 C C . PRO A 1 169 ? -21.600 8.041 65.688 1.00 52.06 169 PRO A C 1
ATOM 1281 O O . PRO A 1 169 ? -20.500 7.754 66.160 1.00 52.06 169 PRO A O 1
ATOM 1284 N N . GLU A 1 170 ? -22.223 9.196 65.921 1.00 48.69 170 GLU A N 1
ATOM 1285 C CA . GLU A 1 170 ? -21.876 10.178 66.949 1.00 48.69 170 GLU A CA 1
ATOM 1286 C C . GLU A 1 170 ? -21.788 9.497 68.325 1.00 48.69 170 GLU A C 1
ATOM 1288 O O . GLU A 1 170 ? -22.746 8.860 68.774 1.00 48.69 170 GLU A O 1
ATOM 1293 N N . VAL A 1 171 ? -20.653 9.652 69.011 1.00 50.94 171 VAL A N 1
ATOM 1294 C CA . VAL A 1 171 ? -20.533 9.313 70.433 1.00 50.94 171 VAL A CA 1
ATOM 1295 C C . VAL A 1 171 ? -20.596 10.611 71.228 1.00 50.94 171 VAL A C 1
ATOM 1297 O O . VAL A 1 171 ? -19.801 11.525 71.019 1.00 50.94 171 VAL A O 1
ATOM 1300 N N . LYS A 1 172 ? -21.612 10.648 72.086 1.00 47.75 172 LYS A N 1
ATOM 1301 C CA . LYS A 1 172 ? -22.019 11.719 72.992 1.00 47.75 172 LYS A CA 1
ATOM 1302 C C . LYS A 1 172 ? -21.090 11.855 74.197 1.00 47.75 172 LYS A C 1
ATOM 1304 O O . LYS A 1 172 ? -20.582 10.807 74.656 1.00 47.75 172 LYS A O 1
#

Nearest PDB structures (foldseek):
  4mq9-assembly1_F  TM=3.125E-01  e=2.732E+00  Thermus thermophilus HB8
  6zdw-assembly1_AAA  TM=2.109E-01  e=5.881E+00  Mucor lusitanicus

Radius of gyration: 23.29 Å; Cα contacts (8 Å, |Δi|>4): 158; chains: 1; bounding box: 40×45×94 Å

Secondary structure (DSSP, 8-state):
--------PPP---------------------SHHHHHHHHHHHHHHHHHHHHHSTT--SSHHHHHHHHHHHHS--TT----HHHHHHHHHHHHHHHHHHH-BTTBTTS---HHHHHHHHHHHHTT--SS--HHHHHHHHHHHHHHHHHHHHHHHSPPP---PPP-PPPPP-

Solvent-accessible surface area (backbone atoms only — not comparable to full-atom values): 10339 Å² total; per-residue (Å²): 131,87,83,77,75,92,76,80,79,85,86,83,89,78,91,77,92,73,76,97,63,90,69,82,63,59,67,86,78,93,66,89,46,74,50,45,45,46,29,23,25,54,13,17,36,52,14,44,60,48,36,69,65,77,30,77,89,50,87,59,68,64,59,56,50,43,23,53,48,23,39,74,50,74,74,65,87,88,63,72,88,46,71,43,32,53,50,12,39,53,53,37,50,50,50,53,51,24,61,75,35,10,39,95,64,36,70,90,31,70,53,46,69,66,41,22,48,49,20,23,34,16,34,57,66,62,54,77,86,68,73,50,34,67,54,19,45,53,47,47,53,55,53,52,53,48,53,52,51,54,53,54,65,69,65,55,70,81,72,76,72,80,72,79,80,77,80,77,82,87,83,131

Sequence (172 aa):
MKKQSILSLVALVAILMLTSCNKYEAKTADLKTQTDSLNYALGLANGDGIKNYYMQKDSSEKPIIALMNALDKAYKSGADKDEMYKLGLEIGSSFKQQKAKGLMGDSTLVFDDKLVKQGLVNALNGFKEGMTAQEAQEYIQKAMAKIQAEKMGQQAPPSLEAAPEAQQPEVK

Mean predicted aligned error: 11.62 Å